Protein AF-A0A382DM95-F1 (afdb_monomer)

Organism: NCBI:txid408172

Solvent-accessible surface area (backbone atoms only — not comparable to full-atom values): 10041 Å² total; per-residue (Å²): 139,84,86,84,85,83,84,81,81,81,74,78,80,75,77,74,80,81,78,85,75,72,86,83,73,56,79,46,70,68,26,43,75,49,76,61,74,27,55,94,70,25,62,50,66,50,5,73,78,62,25,60,75,24,39,57,73,39,83,58,75,44,77,46,79,38,73,44,73,52,73,49,77,48,78,50,74,57,96,90,46,74,48,78,48,77,49,77,51,76,48,80,32,33,41,31,36,30,45,49,48,96,51,100,75,76,67,46,62,50,71,54,68,52,74,64,90,75,83,88,74,78,77,87,86,69,86,63,89,54,103,86,56,87,65,80,75,83,82,85,87,88,88,74,88,81,78,128

Foldseek 3Di:
DDDDDDDDDDDPPPPDDPPPDDDPPQQDPVCVVVVNPPLVPPQDLCCVVRPVVNLLNHPDKDKDWDKDKDKDWDWDDDPNDIDIDIDIDIGTAWIKIKDWDDDPDGTDIDIDIDGDDDDPDDDDADFDDDPPDGDGDDDDDDDDPPPD

Secondary structure (DSSP, 8-state):
--------------------SS----SSHHHHHTTTTTGGG--STTHHHH-GGGGGG--S-EEEEEEEEEEEEEEEEETTEEEEEEEEEEEEEEEEEEEEE--SSS-EEEEEEEE------PPPP----BTTB--------S------

Radius of gyration: 23.83 Å; Cα contacts (8 Å, |Δi|>4): 174; chains: 1; bounding box: 70×40×68 Å

Structure (mmCIF, N/CA/C/O backbone):
data_AF-A0A382DM95-F1
#
_entry.id   AF-A0A382DM95-F1
#
loop_
_atom_site.group_PDB
_atom_site.id
_atom_site.type_symbol
_atom_site.label_atom_id
_atom_site.label_alt_id
_atom_site.label_comp_id
_atom_site.label_asym_id
_atom_site.label_entity_id
_atom_site.label_seq_id
_atom_site.pdbx_PDB_ins_code
_atom_site.Cartn_x
_atom_site.Cartn_y
_atom_site.Cartn_z
_atom_site.occupancy
_atom_site.B_iso_or_equiv
_atom_site.auth_seq_id
_atom_site.auth_comp_id
_atom_site.auth_asym_id
_atom_site.auth_atom_id
_atom_site.pdbx_PDB_model_num
ATOM 1 N N . MET A 1 1 ? -43.253 -4.728 22.671 1.00 37.50 1 MET A N 1
ATOM 2 C CA . MET A 1 1 ? -43.172 -4.368 21.240 1.00 37.50 1 MET A CA 1
ATOM 3 C C . MET A 1 1 ? -42.230 -3.179 21.138 1.00 37.50 1 MET A C 1
ATOM 5 O O . MET A 1 1 ? -42.585 -2.120 21.630 1.00 37.50 1 MET A O 1
ATOM 9 N N . ALA A 1 2 ? -41.003 -3.374 20.653 1.00 41.12 2 ALA A N 1
ATOM 10 C CA . ALA A 1 2 ? -40.002 -2.311 20.541 1.00 41.12 2 ALA A CA 1
ATOM 11 C C . ALA A 1 2 ? -39.796 -1.994 19.057 1.00 41.12 2 ALA A C 1
ATOM 13 O O . ALA A 1 2 ? -39.539 -2.900 18.269 1.00 41.12 2 ALA A O 1
ATOM 14 N N . VAL A 1 3 ? -39.980 -0.729 18.684 1.00 40.47 3 VAL A N 1
ATOM 15 C CA . VAL A 1 3 ? -39.855 -0.238 17.307 1.00 40.47 3 VAL A CA 1
ATOM 16 C C . VAL A 1 3 ? -38.406 0.195 17.092 1.00 40.47 3 VAL A C 1
ATOM 18 O O . VAL A 1 3 ? -37.943 1.142 17.723 1.00 40.47 3 VAL A O 1
ATOM 21 N N . THR A 1 4 ? -37.672 -0.514 16.237 1.00 43.31 4 THR A N 1
ATOM 22 C CA . THR A 1 4 ? -36.311 -0.155 15.816 1.00 43.31 4 THR A CA 1
ATOM 23 C C . THR A 1 4 ? -36.368 0.807 14.632 1.00 43.31 4 THR A C 1
ATOM 25 O O . THR A 1 4 ? -36.845 0.451 13.558 1.00 43.31 4 THR A O 1
ATOM 28 N N . LEU A 1 5 ? -35.875 2.030 14.834 1.00 35.59 5 LEU A N 1
ATOM 29 C CA . LEU A 1 5 ? -35.712 3.041 13.791 1.00 35.59 5 LEU A CA 1
ATOM 30 C C . LEU A 1 5 ? -34.326 2.879 13.147 1.00 35.59 5 LEU A C 1
ATOM 32 O O . LEU A 1 5 ? -33.310 3.206 13.757 1.00 35.59 5 LEU A O 1
ATOM 36 N N . THR A 1 6 ? -34.284 2.361 11.922 1.00 44.59 6 THR A N 1
ATOM 37 C CA . THR A 1 6 ? -33.061 2.271 11.116 1.00 44.59 6 THR A CA 1
ATOM 38 C C . THR A 1 6 ? -32.958 3.514 10.238 1.00 44.59 6 THR A C 1
ATOM 40 O O . THR A 1 6 ? -33.746 3.687 9.312 1.00 44.59 6 THR A O 1
ATOM 43 N N . ILE A 1 7 ? -31.987 4.386 10.516 1.00 42.78 7 ILE A N 1
ATOM 44 C CA . ILE A 1 7 ? -31.630 5.497 9.624 1.00 42.78 7 ILE A CA 1
ATOM 45 C C . ILE A 1 7 ? -30.567 4.980 8.652 1.00 42.78 7 ILE A C 1
ATOM 47 O O . ILE A 1 7 ? -29.431 4.716 9.041 1.00 42.78 7 ILE A O 1
ATOM 51 N N . LEU A 1 8 ? -30.963 4.807 7.391 1.00 37.00 8 LEU A N 1
ATOM 52 C CA . LEU A 1 8 ? -30.081 4.442 6.288 1.00 37.00 8 LEU A CA 1
ATOM 53 C C . LEU A 1 8 ? -29.516 5.728 5.672 1.00 37.00 8 LEU A C 1
ATOM 55 O O . LEU A 1 8 ? -30.217 6.432 4.949 1.00 37.00 8 LEU A O 1
ATOM 59 N N . ILE A 1 9 ? -28.259 6.054 5.972 1.00 48.84 9 ILE A N 1
ATOM 60 C CA . ILE A 1 9 ? -27.553 7.151 5.299 1.00 48.84 9 ILE A CA 1
ATOM 61 C C . ILE A 1 9 ? -26.939 6.572 4.025 1.00 48.84 9 ILE A C 1
ATOM 63 O O . ILE A 1 9 ? -25.895 5.924 4.064 1.00 48.84 9 ILE A O 1
ATOM 67 N N . ALA A 1 10 ? -27.616 6.774 2.895 1.00 42.62 10 ALA A N 1
ATOM 68 C CA . ALA A 1 10 ? -27.052 6.505 1.581 1.00 42.62 10 ALA A CA 1
ATOM 69 C C . ALA A 1 10 ? -26.020 7.596 1.267 1.00 42.62 10 ALA A C 1
ATOM 71 O O . ALA A 1 10 ? -26.374 8.713 0.894 1.00 42.62 10 ALA A O 1
ATOM 72 N N . VAL A 1 11 ? -24.738 7.288 1.461 1.00 56.06 11 VAL A N 1
ATOM 73 C CA . VAL A 1 11 ? -23.660 8.117 0.917 1.00 56.06 11 VAL A CA 1
ATOM 74 C C . VAL A 1 11 ? -23.650 7.870 -0.594 1.00 56.06 11 VAL A C 1
ATOM 76 O O . VAL A 1 11 ? -23.559 6.706 -0.994 1.00 56.06 11 VAL A O 1
ATOM 79 N N . PRO A 1 12 ? -23.791 8.899 -1.451 1.00 42.28 12 PRO A N 1
ATOM 80 C CA . PRO A 1 12 ? -23.645 8.706 -2.886 1.00 42.28 12 PRO A CA 1
ATOM 81 C C . PRO A 1 12 ? -22.253 8.128 -3.136 1.00 42.28 12 PRO A C 1
ATOM 83 O O . PRO A 1 12 ? -21.256 8.694 -2.690 1.00 42.28 12 PRO A O 1
ATOM 86 N N . ALA A 1 13 ? -22.193 6.976 -3.804 1.00 44.00 13 ALA A N 1
ATOM 87 C CA . ALA A 1 13 ? -20.940 6.405 -4.259 1.00 44.00 13 ALA A CA 1
ATOM 88 C C . ALA A 1 13 ? -20.30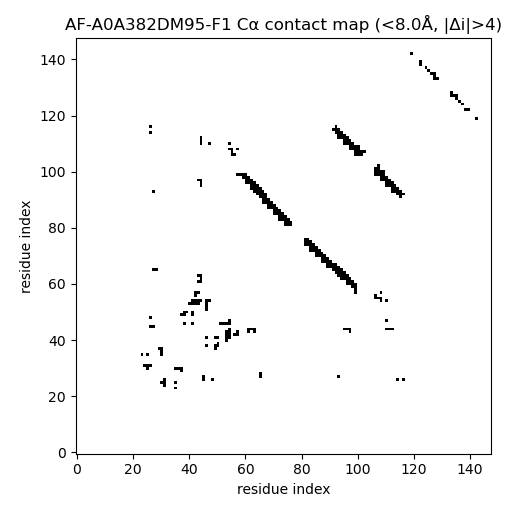3 7.417 -5.216 1.00 44.00 13 ALA A C 1
ATOM 90 O O . ALA A 1 13 ? -20.721 7.546 -6.364 1.00 44.00 13 ALA A O 1
ATOM 91 N N . SER A 1 14 ? -19.333 8.185 -4.726 1.00 46.56 14 SER A N 1
ATOM 92 C CA . SER A 1 14 ? -18.452 8.955 -5.586 1.00 46.56 14 SER A CA 1
ATOM 93 C C . SER A 1 14 ? -17.714 7.941 -6.452 1.00 46.56 14 SER A C 1
ATOM 95 O O . SER A 1 14 ? -16.841 7.223 -5.960 1.00 46.56 14 SER A O 1
ATOM 97 N N . THR A 1 15 ? -18.102 7.836 -7.719 1.00 39.25 15 THR A N 1
ATOM 98 C CA . THR A 1 15 ? -17.282 7.221 -8.759 1.00 39.25 15 THR A CA 1
ATOM 99 C C . THR A 1 15 ? -15.931 7.918 -8.710 1.00 39.25 15 THR A C 1
ATOM 101 O O . THR A 1 15 ? -15.837 9.098 -9.047 1.00 39.25 15 THR A O 1
ATOM 104 N N . GLN A 1 16 ? -14.913 7.228 -8.192 1.00 48.06 16 GLN A N 1
ATOM 105 C CA . GLN A 1 16 ? -13.545 7.724 -8.243 1.00 48.06 16 GLN A CA 1
ATOM 106 C C . GLN A 1 16 ? -13.179 7.857 -9.721 1.00 48.06 16 GLN A C 1
ATOM 108 O O . GLN A 1 16 ? -13.390 6.919 -10.490 1.00 48.06 16 GLN A O 1
ATOM 113 N N . GLU A 1 17 ? -12.708 9.038 -10.119 1.00 43.53 17 GLU A N 1
ATOM 114 C CA . GLU A 1 17 ? -12.238 9.277 -11.478 1.00 43.53 17 GLU A CA 1
ATOM 115 C C . GLU A 1 17 ? -11.159 8.254 -11.838 1.00 43.53 17 GLU A C 1
ATOM 117 O O . GLU A 1 17 ? -10.126 8.147 -11.173 1.00 43.53 17 GLU A O 1
ATOM 122 N N . GLU A 1 18 ? -11.388 7.524 -12.924 1.00 38.97 18 GLU A N 1
ATOM 123 C CA . GLU A 1 18 ? -10.357 6.745 -13.585 1.00 38.97 18 GLU A CA 1
ATOM 124 C C . GLU A 1 18 ? -9.357 7.721 -14.220 1.00 38.97 18 GLU A C 1
ATOM 126 O O . GLU A 1 18 ? -9.540 8.209 -15.334 1.00 38.97 18 GLU A O 1
ATOM 131 N N . ARG A 1 19 ? -8.277 8.038 -13.499 1.00 38.94 19 ARG A N 1
ATOM 132 C CA . ARG A 1 19 ? -7.090 8.660 -14.099 1.00 38.94 19 ARG A CA 1
ATOM 133 C C . ARG A 1 19 ? -6.348 7.615 -14.933 1.00 38.94 19 ARG A C 1
ATOM 135 O O . ARG A 1 19 ? -5.330 7.081 -14.509 1.00 38.94 19 ARG A O 1
ATOM 142 N N . ALA A 1 20 ? -6.860 7.334 -16.127 1.00 38.47 20 ALA A N 1
ATOM 143 C CA . ALA A 1 20 ? -6.188 6.524 -17.140 1.00 38.47 20 ALA A CA 1
ATOM 144 C C . ALA A 1 20 ? -5.440 7.413 -18.146 1.00 38.47 20 ALA A C 1
ATOM 146 O O . ALA A 1 20 ? -5.694 7.362 -19.344 1.00 38.47 20 ALA A O 1
ATOM 147 N N . VAL A 1 21 ? -4.517 8.256 -17.674 1.00 40.84 21 VAL A N 1
ATOM 148 C CA . VAL A 1 21 ? -3.545 8.929 -18.551 1.00 40.84 21 VAL A CA 1
ATOM 149 C C . VAL A 1 21 ? -2.214 9.031 -17.803 1.00 40.84 21 VAL A C 1
ATOM 151 O O . VAL A 1 21 ? -2.048 9.886 -16.940 1.00 40.84 21 VAL A O 1
ATOM 154 N N . GLY A 1 22 ? -1.280 8.133 -18.125 1.00 40.91 22 GLY A N 1
ATOM 155 C CA . GLY A 1 22 ? 0.092 8.136 -17.604 1.00 40.91 22 GLY A CA 1
ATOM 156 C C . GLY A 1 22 ? 0.356 7.062 -16.546 1.00 40.91 22 GLY A C 1
ATOM 157 O O . GLY A 1 22 ? -0.303 7.028 -15.517 1.00 40.91 22 GLY A O 1
ATOM 158 N N . ASN A 1 23 ? 1.316 6.178 -16.843 1.00 49.72 23 ASN A N 1
ATOM 159 C CA . ASN A 1 23 ? 1.952 5.184 -15.967 1.00 49.72 23 ASN A CA 1
ATOM 160 C C . ASN A 1 23 ? 1.131 4.775 -14.724 1.00 49.72 23 ASN A C 1
ATOM 162 O O . ASN A 1 23 ? 1.341 5.266 -13.615 1.00 49.72 23 ASN A O 1
ATOM 166 N N . PHE A 1 24 ? 0.185 3.863 -14.946 1.00 53.03 24 PHE A N 1
ATOM 167 C CA . PHE A 1 24 ? -0.779 3.325 -13.985 1.00 53.03 24 PHE A CA 1
ATOM 168 C C . PHE A 1 24 ? -0.109 2.413 -12.934 1.00 53.03 24 PHE A C 1
ATOM 170 O O . PHE A 1 24 ? -0.431 1.239 -12.791 1.00 53.03 24 PHE A O 1
ATOM 177 N N . ALA A 1 25 ? 0.867 2.930 -12.194 1.00 59.12 25 ALA A N 1
ATOM 178 C CA . ALA A 1 25 ? 1.356 2.296 -10.979 1.00 59.12 25 ALA A CA 1
ATOM 179 C C . ALA A 1 25 ? 0.550 2.876 -9.812 1.00 59.12 25 ALA A C 1
ATOM 181 O O . ALA A 1 25 ? 0.969 3.818 -9.140 1.00 59.12 25 ALA A O 1
ATOM 182 N N . GLY A 1 26 ? -0.671 2.368 -9.627 1.00 65.19 26 GLY A N 1
ATOM 183 C CA . GLY A 1 26 ? -1.475 2.690 -8.450 1.00 65.19 26 GLY A CA 1
ATOM 184 C C . GLY A 1 26 ? -0.722 2.357 -7.154 1.00 65.19 26 GLY A C 1
ATOM 185 O O . GLY A 1 26 ? 0.222 1.567 -7.144 1.00 65.19 26 GLY A O 1
ATOM 186 N N . VAL A 1 27 ? -1.123 2.956 -6.031 1.00 77.25 27 VAL A N 1
ATOM 187 C CA . VAL A 1 27 ? -0.464 2.692 -4.743 1.00 77.25 27 VAL A CA 1
ATOM 188 C C . VAL A 1 27 ? -0.715 1.239 -4.336 1.00 77.25 27 VAL A C 1
ATOM 190 O O . VAL A 1 27 ? -1.856 0.844 -4.129 1.00 77.25 27 VAL A O 1
ATOM 193 N N . GLY A 1 28 ? 0.333 0.430 -4.201 1.00 84.69 28 GLY A N 1
ATOM 194 C CA . GLY A 1 28 ? 0.218 -0.934 -3.682 1.00 84.69 28 GLY A CA 1
ATOM 195 C C . GLY A 1 28 ? 0.557 -2.046 -4.669 1.00 84.69 28 GLY A C 1
ATOM 196 O O . GLY A 1 28 ? 0.122 -2.049 -5.812 1.00 84.69 28 GLY A O 1
ATOM 197 N N . VAL A 1 29 ? 1.298 -3.058 -4.214 1.00 86.31 29 VAL A N 1
ATOM 198 C CA . VAL A 1 29 ? 1.675 -4.204 -5.060 1.00 86.31 29 VAL A CA 1
ATOM 199 C C . VAL A 1 29 ? 0.473 -5.081 -5.409 1.00 86.31 29 VAL A C 1
ATOM 201 O O . VAL A 1 29 ? 0.379 -5.581 -6.528 1.00 86.31 29 VAL A O 1
ATOM 204 N N . ARG A 1 30 ? -0.480 -5.229 -4.477 1.00 87.62 30 ARG A N 1
ATOM 205 C CA . ARG A 1 30 ? -1.701 -6.018 -4.685 1.00 87.62 30 ARG A CA 1
ATOM 206 C C . ARG A 1 30 ? -2.648 -5.327 -5.666 1.00 87.62 30 ARG A C 1
ATOM 208 O O . ARG A 1 30 ? -3.199 -5.994 -6.535 1.00 87.62 30 ARG A O 1
ATOM 215 N N . SER A 1 31 ? -2.778 -4.003 -5.589 1.00 86.88 31 SER A N 1
ATOM 216 C CA . SER A 1 31 ? -3.596 -3.244 -6.539 1.00 86.88 31 SER A CA 1
ATOM 217 C C . SER A 1 31 ? -3.018 -3.292 -7.955 1.00 86.88 31 SER A C 1
ATOM 219 O O . SER A 1 31 ? -3.760 -3.543 -8.905 1.00 86.88 31 SER A O 1
ATOM 221 N N . MET A 1 32 ? -1.693 -3.167 -8.094 1.00 84.75 32 MET A N 1
ATOM 222 C CA . MET A 1 32 ? -0.999 -3.326 -9.376 1.00 84.75 32 MET A CA 1
ATOM 223 C C . MET A 1 32 ? -1.163 -4.737 -9.957 1.00 84.75 32 MET A C 1
ATOM 225 O O . MET A 1 32 ? -1.453 -4.873 -11.143 1.00 84.75 32 MET A O 1
ATOM 229 N N . ALA A 1 33 ? -1.057 -5.787 -9.135 1.00 85.06 33 ALA A N 1
ATOM 230 C CA . ALA A 1 33 ? -1.262 -7.171 -9.580 1.00 85.06 33 ALA A CA 1
ATOM 231 C C . ALA A 1 33 ? -2.695 -7.444 -10.076 1.00 85.06 33 ALA A C 1
ATOM 233 O O . ALA A 1 33 ? -2.897 -8.302 -10.931 1.00 85.06 33 ALA A O 1
ATOM 234 N N . MET A 1 34 ? -3.680 -6.693 -9.573 1.00 86.75 34 MET A N 1
ATOM 235 C CA . MET A 1 34 ? -5.085 -6.759 -9.998 1.00 86.75 34 MET A CA 1
ATOM 236 C C . MET A 1 34 ? -5.397 -5.812 -11.170 1.00 86.75 34 MET A C 1
ATOM 238 O O . MET A 1 34 ? -6.565 -5.577 -11.473 1.00 86.75 34 MET A O 1
ATOM 242 N N . GLY A 1 35 ? -4.381 -5.212 -11.803 1.00 83.69 35 GLY A N 1
ATOM 243 C CA . GLY A 1 35 ? -4.575 -4.246 -12.888 1.00 83.69 35 GLY A CA 1
ATOM 244 C C . GLY A 1 35 ? -5.350 -2.997 -12.455 1.00 83.69 35 GLY A C 1
ATOM 245 O O . GLY A 1 35 ? -6.088 -2.430 -13.252 1.00 83.69 35 GLY A O 1
ATOM 246 N N . GLY A 1 36 ? -5.237 -2.593 -11.184 1.00 79.19 36 GLY A N 1
ATOM 247 C CA . GLY A 1 36 ? -5.960 -1.462 -10.583 1.00 79.19 36 GLY A CA 1
ATOM 248 C C . GLY A 1 36 ? -7.361 -1.773 -10.068 1.00 79.19 36 GLY A C 1
ATOM 249 O O . GLY A 1 36 ? -7.973 -0.921 -9.424 1.00 79.19 36 GLY A O 1
ATOM 250 N N . ALA A 1 37 ? -7.872 -2.988 -10.273 1.00 84.94 37 ALA A N 1
ATOM 251 C CA . ALA A 1 37 ? -9.183 -3.403 -9.779 1.00 84.94 37 ALA A CA 1
ATOM 252 C C . ALA A 1 37 ? -9.135 -3.796 -8.287 1.00 84.94 37 ALA A C 1
ATOM 254 O O . ALA A 1 37 ? -9.309 -4.961 -7.931 1.00 84.94 37 ALA A O 1
ATOM 255 N N . PHE A 1 38 ? -8.874 -2.827 -7.401 1.00 88.19 38 PHE A N 1
ATOM 256 C CA . PHE A 1 38 ? -8.626 -3.092 -5.973 1.00 88.19 38 PHE A CA 1
ATOM 257 C C . PHE A 1 38 ? -9.603 -2.420 -4.996 1.00 88.19 38 PHE A C 1
ATOM 259 O O . PHE A 1 38 ? -9.764 -2.889 -3.875 1.00 88.19 38 PHE A O 1
ATOM 266 N N . VAL A 1 39 ? -10.323 -1.374 -5.412 1.00 87.81 39 VAL A N 1
ATOM 267 C CA . VAL A 1 39 ? -11.183 -0.548 -4.531 1.00 87.81 39 VAL A CA 1
ATOM 268 C C . VAL A 1 39 ? -12.186 -1.367 -3.696 1.00 87.81 39 VAL A C 1
ATOM 270 O O . VAL A 1 39 ? -12.394 -1.080 -2.516 1.00 87.81 39 VAL A O 1
ATOM 273 N N . GLY A 1 40 ? -12.806 -2.394 -4.287 1.00 87.81 40 GLY A N 1
ATOM 274 C CA . GLY A 1 40 ? -13.815 -3.225 -3.614 1.00 87.81 40 GLY A CA 1
ATOM 275 C C . GLY A 1 40 ? -13.252 -4.288 -2.666 1.00 87.81 40 GLY A C 1
ATOM 276 O O . GLY A 1 40 ? -13.990 -4.809 -1.836 1.00 87.81 40 GLY A O 1
ATOM 277 N N . VAL A 1 41 ? -11.962 -4.600 -2.784 1.00 89.69 41 VAL A N 1
ATOM 278 C CA . VAL A 1 41 ? -11.278 -5.663 -2.027 1.00 89.69 41 VAL A CA 1
ATOM 279 C C . VAL A 1 41 ? -10.109 -5.122 -1.206 1.00 89.69 41 VAL A C 1
ATOM 281 O O . VAL A 1 41 ? -9.272 -5.895 -0.758 1.00 89.69 41 VAL A O 1
ATOM 284 N N . ALA A 1 42 ? -10.033 -3.802 -1.027 1.00 91.94 42 ALA A N 1
ATOM 285 C CA . ALA A 1 42 ? -8.942 -3.176 -0.305 1.00 91.94 42 ALA A CA 1
ATOM 286 C C . ALA A 1 42 ? -8.977 -3.578 1.175 1.00 91.94 42 ALA A C 1
ATOM 288 O O . ALA A 1 42 ? -9.886 -3.194 1.906 1.00 91.94 42 ALA A O 1
ATOM 289 N N . ASP A 1 43 ? -7.989 -4.356 1.599 1.00 91.38 43 ASP A N 1
ATOM 290 C CA . ASP A 1 43 ? -7.930 -5.024 2.902 1.00 91.38 43 ASP A CA 1
ATOM 291 C C . ASP A 1 43 ? -6.541 -4.922 3.562 1.00 91.38 43 ASP A C 1
ATOM 293 O O . ASP A 1 43 ? -6.246 -5.668 4.491 1.00 91.38 43 ASP A O 1
ATOM 297 N N . ASP A 1 44 ? -5.697 -3.995 3.098 1.00 91.69 44 ASP A N 1
ATOM 298 C CA . ASP A 1 44 ? -4.325 -3.780 3.573 1.00 91.69 44 ASP A CA 1
ATOM 299 C C . ASP A 1 44 ? -4.045 -2.289 3.867 1.00 91.69 44 ASP A C 1
ATOM 301 O O . ASP A 1 44 ? -4.928 -1.430 3.772 1.00 91.69 44 ASP A O 1
ATOM 305 N N . PHE A 1 45 ? -2.797 -1.946 4.206 1.00 92.56 45 PHE A N 1
ATOM 306 C CA . PHE A 1 45 ? -2.361 -0.552 4.401 1.00 92.56 45 PHE A CA 1
ATOM 307 C C . PHE A 1 45 ? -2.783 0.395 3.259 1.00 92.56 45 PHE A C 1
ATOM 309 O O . PHE A 1 45 ? -3.132 1.555 3.493 1.00 92.56 45 PHE A O 1
ATOM 316 N N . THR A 1 46 ? -2.776 -0.086 2.017 1.00 90.12 46 THR A N 1
ATOM 317 C CA . THR A 1 46 ? -3.097 0.709 0.828 1.00 90.12 46 THR A CA 1
ATOM 318 C C . THR A 1 46 ? -4.591 1.011 0.715 1.00 90.12 46 THR A C 1
ATOM 320 O O . THR A 1 46 ? -4.974 1.907 -0.039 1.00 90.12 46 THR A O 1
ATOM 323 N N . ALA A 1 47 ? -5.443 0.388 1.538 1.00 91.44 47 ALA A N 1
ATOM 324 C CA . ALA A 1 47 ? -6.846 0.767 1.688 1.00 91.44 47 ALA A CA 1
ATOM 325 C C . ALA A 1 47 ? -7.019 2.236 2.112 1.00 91.44 47 ALA A C 1
ATOM 327 O O . ALA A 1 47 ? -8.009 2.852 1.731 1.00 91.44 47 ALA A O 1
ATOM 328 N N . VAL A 1 48 ? -6.037 2.849 2.793 1.00 89.56 48 VAL A N 1
ATOM 329 C CA . VAL A 1 48 ? -6.024 4.307 3.054 1.00 89.56 48 VAL A CA 1
ATOM 330 C C . VAL A 1 48 ? -6.137 5.117 1.754 1.00 89.56 48 VAL A C 1
ATOM 332 O O . VAL A 1 48 ? -6.760 6.175 1.746 1.00 89.56 48 VAL A O 1
ATOM 335 N N . PHE A 1 49 ? -5.541 4.623 0.664 1.00 86.50 49 PHE A N 1
ATOM 336 C CA . PHE A 1 49 ? -5.554 5.261 -0.651 1.00 86.50 49 PHE A CA 1
ATOM 337 C C . PHE A 1 49 ? -6.769 4.844 -1.491 1.00 86.50 49 PHE A C 1
ATOM 339 O O . PHE A 1 49 ? -7.392 5.693 -2.120 1.00 86.50 49 PHE A O 1
ATOM 346 N N . TRP A 1 50 ? -7.125 3.555 -1.491 1.00 88.62 50 TRP A N 1
ATOM 347 C CA . TRP A 1 50 ? -8.186 3.031 -2.362 1.00 88.62 50 TRP A CA 1
ATOM 348 C C . TRP A 1 50 ? -9.591 3.114 -1.762 1.00 88.62 50 TRP A C 1
ATOM 350 O O . TRP A 1 50 ? -10.527 3.552 -2.431 1.00 88.62 50 TRP A O 1
ATOM 360 N N . ASN A 1 51 ? -9.760 2.656 -0.519 1.00 91.50 51 ASN A N 1
ATOM 361 C CA . ASN A 1 51 ? -11.050 2.566 0.161 1.00 91.50 51 ASN A CA 1
ATOM 362 C C . ASN A 1 51 ? -10.862 2.478 1.690 1.00 91.50 51 ASN A C 1
ATOM 364 O O . ASN A 1 51 ? -10.685 1.380 2.228 1.00 91.50 51 ASN A O 1
ATOM 368 N N . PRO A 1 52 ? -10.961 3.602 2.422 1.00 90.75 52 PRO A N 1
ATOM 369 C CA . PRO A 1 52 ? -10.745 3.626 3.868 1.00 90.75 52 PRO A CA 1
ATOM 370 C C . PRO A 1 52 ? -11.705 2.734 4.667 1.00 90.75 52 PRO A C 1
ATOM 372 O O . PRO A 1 52 ? -11.361 2.314 5.770 1.00 90.75 52 PRO A O 1
ATOM 375 N N . ALA A 1 53 ? -12.887 2.399 4.129 1.00 90.50 53 ALA A N 1
ATOM 376 C CA . ALA A 1 53 ? -13.806 1.462 4.781 1.00 90.50 53 ALA A CA 1
ATOM 377 C C . ALA A 1 53 ? -13.232 0.033 4.847 1.00 90.50 53 ALA A C 1
ATOM 379 O O . ALA A 1 53 ? -13.602 -0.738 5.730 1.00 90.50 53 ALA A O 1
ATOM 380 N N . GLY A 1 54 ? -12.295 -0.303 3.958 1.00 91.19 54 GLY A N 1
ATOM 381 C CA . GLY A 1 54 ? -11.533 -1.548 3.975 1.00 91.19 54 GLY A CA 1
ATOM 382 C C . GLY A 1 54 ? -10.678 -1.736 5.229 1.00 91.19 54 GLY A C 1
ATOM 383 O O . GLY A 1 54 ? -10.551 -2.851 5.726 1.00 91.19 54 GLY A O 1
ATOM 384 N N . LEU A 1 55 ? -10.191 -0.642 5.833 1.00 92.06 55 LEU A N 1
ATOM 385 C CA . LEU A 1 55 ? -9.397 -0.700 7.069 1.00 92.06 55 LEU A CA 1
ATOM 386 C C . LEU A 1 55 ? -10.175 -1.324 8.230 1.00 92.06 55 LEU A C 1
ATOM 388 O O . LEU A 1 55 ? -9.581 -1.983 9.074 1.00 92.06 55 LEU A O 1
ATOM 392 N N . ALA A 1 56 ? -11.501 -1.164 8.257 1.00 91.25 56 ALA A N 1
ATOM 393 C CA . ALA A 1 56 ? -12.366 -1.774 9.266 1.00 91.25 56 ALA A CA 1
ATOM 394 C C . ALA A 1 56 ? -12.340 -3.315 9.234 1.00 91.25 56 ALA A C 1
ATOM 396 O O . ALA A 1 56 ? -12.676 -3.959 10.227 1.00 91.25 56 ALA A O 1
ATOM 397 N N . GLN A 1 57 ? -11.943 -3.907 8.103 1.00 90.75 57 GLN A N 1
ATOM 398 C CA . GLN A 1 57 ? -11.849 -5.356 7.922 1.00 90.75 57 GLN A CA 1
ATOM 399 C C . GLN A 1 57 ? -10.529 -5.925 8.474 1.00 90.75 57 GLN A C 1
ATOM 401 O O . GLN A 1 57 ? -10.425 -7.135 8.692 1.00 90.75 57 GLN A O 1
ATOM 406 N N . ILE A 1 58 ? -9.541 -5.065 8.754 1.00 91.56 58 ILE A N 1
ATOM 407 C CA . ILE A 1 58 ? -8.220 -5.456 9.249 1.00 91.56 58 ILE A CA 1
ATOM 408 C C . ILE A 1 58 ? -8.298 -5.769 10.746 1.00 91.56 58 ILE A C 1
ATOM 410 O O . ILE A 1 58 ? -8.520 -4.896 11.584 1.00 91.56 58 ILE A O 1
ATOM 414 N N . GLN A 1 59 ? -8.085 -7.039 11.091 1.00 90.50 59 GLN A N 1
ATOM 415 C CA . GLN A 1 59 ? -8.175 -7.532 12.474 1.00 90.50 59 GLN A CA 1
ATOM 416 C C . GLN A 1 59 ? -6.813 -7.695 13.155 1.00 90.50 59 GLN A C 1
ATOM 418 O O . GLN A 1 59 ? -6.741 -7.850 14.374 1.00 90.50 59 GLN A O 1
ATOM 423 N N . GLN A 1 60 ? -5.724 -7.678 12.386 1.00 91.94 60 GLN A N 1
ATOM 424 C CA . GLN A 1 60 ? -4.369 -7.905 12.883 1.00 91.94 60 GLN A CA 1
ATOM 425 C C . GLN A 1 60 ? -3.467 -6.713 12.575 1.00 91.94 60 GLN A C 1
ATOM 427 O O . GLN A 1 60 ? -3.723 -5.935 11.664 1.00 91.94 60 GLN A O 1
ATOM 432 N N . ARG A 1 61 ? -2.407 -6.557 13.372 1.00 94.31 61 ARG A N 1
ATOM 433 C CA . ARG A 1 61 ? -1.379 -5.546 13.109 1.00 94.31 61 ARG A CA 1
ATOM 434 C C . ARG A 1 61 ? -0.599 -5.945 11.863 1.00 94.31 61 ARG A C 1
ATOM 436 O O . ARG A 1 61 ? -0.153 -7.087 11.779 1.00 94.31 61 ARG A O 1
ATOM 443 N N . GLU A 1 62 ? -0.390 -4.999 10.961 1.00 94.00 62 GLU A N 1
ATOM 444 C CA . GLU A 1 62 ? 0.286 -5.232 9.685 1.00 94.00 62 GLU A CA 1
ATOM 445 C C . GLU A 1 62 ? 1.418 -4.223 9.487 1.00 94.00 62 GLU A C 1
ATOM 447 O O . GLU A 1 62 ? 1.299 -3.056 9.866 1.00 94.00 62 GLU A O 1
ATOM 452 N N . ILE A 1 63 ? 2.518 -4.675 8.886 1.00 94.62 63 ILE A N 1
ATOM 453 C CA . ILE A 1 63 ? 3.567 -3.815 8.339 1.00 94.62 63 ILE A CA 1
ATOM 454 C C . ILE A 1 63 ? 3.629 -4.096 6.845 1.00 94.62 63 ILE A C 1
ATOM 456 O O . ILE A 1 63 ? 3.761 -5.243 6.426 1.00 94.62 63 ILE A O 1
ATOM 460 N N . TYR A 1 64 ? 3.565 -3.033 6.061 1.00 92.56 64 TYR A N 1
ATOM 461 C CA . TYR A 1 64 ? 3.558 -3.073 4.615 1.00 92.56 64 TYR A CA 1
ATOM 462 C C . TYR A 1 64 ? 4.862 -2.488 4.071 1.00 92.56 64 TYR A C 1
ATOM 464 O O . TYR A 1 64 ? 5.295 -1.419 4.506 1.00 92.56 64 TYR A O 1
ATOM 472 N N . VAL A 1 65 ? 5.480 -3.176 3.110 1.00 92.19 65 VAL A N 1
ATOM 473 C CA . VAL A 1 65 ? 6.685 -2.728 2.400 1.00 92.19 65 VAL A CA 1
ATOM 474 C C . VAL A 1 65 ? 6.522 -3.046 0.918 1.00 92.19 65 VAL A C 1
ATOM 476 O O . VAL A 1 65 ? 6.224 -4.180 0.554 1.00 92.19 65 VAL A O 1
ATOM 479 N N . GLY A 1 66 ? 6.732 -2.049 0.063 1.00 88.25 66 GLY A N 1
ATOM 480 C CA . GLY A 1 66 ? 6.634 -2.166 -1.388 1.00 88.25 66 GLY A CA 1
ATOM 481 C C . GLY A 1 66 ? 7.925 -1.735 -2.074 1.00 88.25 66 GLY A C 1
ATOM 482 O O . GLY A 1 66 ? 8.467 -0.667 -1.784 1.00 88.25 66 GLY A O 1
ATOM 483 N N . LEU A 1 67 ? 8.390 -2.557 -3.012 1.00 86.56 67 LEU A N 1
ATOM 484 C CA . LEU A 1 67 ? 9.484 -2.263 -3.935 1.00 86.56 67 LEU A CA 1
ATOM 485 C C . LEU A 1 67 ? 8.929 -2.287 -5.354 1.00 86.56 67 LEU A C 1
ATOM 487 O O . LEU A 1 67 ? 8.059 -3.102 -5.659 1.00 86.56 67 LEU A O 1
ATOM 491 N N . ASN A 1 68 ? 9.445 -1.417 -6.209 1.00 80.19 68 ASN A N 1
ATOM 492 C CA . ASN A 1 68 ? 9.037 -1.344 -7.599 1.00 80.19 68 ASN A CA 1
ATOM 493 C C . ASN A 1 68 ? 10.257 -1.491 -8.513 1.00 80.19 68 ASN A C 1
ATOM 495 O O . ASN A 1 68 ? 11.363 -1.044 -8.192 1.00 80.19 68 ASN A O 1
ATOM 499 N N . ARG A 1 69 ? 10.055 -2.157 -9.648 1.00 81.44 69 ARG A N 1
ATOM 500 C CA . ARG A 1 69 ? 11.068 -2.352 -10.680 1.00 81.44 69 ARG A CA 1
ATOM 501 C C . ARG A 1 69 ? 10.459 -2.030 -12.033 1.00 81.44 69 ARG A C 1
ATOM 503 O O . ARG A 1 69 ? 9.623 -2.778 -12.531 1.00 81.44 69 ARG A O 1
ATOM 510 N N . ASN A 1 70 ? 10.955 -0.970 -12.651 1.00 76.88 70 ASN A N 1
ATOM 511 C CA . ASN A 1 70 ? 10.563 -0.547 -13.985 1.00 76.88 70 ASN A CA 1
ATOM 512 C C . ASN A 1 70 ? 11.674 -0.909 -14.973 1.00 76.88 70 ASN A C 1
ATOM 514 O O . ASN A 1 70 ? 12.864 -0.828 -14.662 1.00 76.88 70 ASN A O 1
ATOM 518 N N . GLY A 1 71 ? 11.283 -1.362 -16.159 1.00 76.06 71 GLY A N 1
ATOM 519 C CA . GLY A 1 71 ? 12.193 -1.689 -17.248 1.00 76.06 71 GLY A CA 1
ATOM 520 C C . GLY A 1 71 ? 11.593 -1.206 -18.556 1.00 76.06 71 GLY A C 1
ATOM 521 O O . GLY A 1 71 ? 10.456 -1.553 -18.864 1.00 76.06 71 GLY A O 1
ATOM 522 N N . PHE A 1 72 ? 12.350 -0.411 -19.297 1.00 78.94 72 PHE A N 1
ATOM 523 C CA . PHE A 1 72 ? 11.983 0.076 -20.614 1.00 78.94 72 PHE A CA 1
ATOM 524 C C . PHE A 1 72 ? 12.998 -0.445 -21.619 1.00 78.94 72 PHE A C 1
ATOM 526 O O . PHE A 1 72 ? 14.204 -0.246 -21.470 1.00 78.94 72 PHE A O 1
ATOM 533 N N . GLU A 1 73 ? 12.497 -1.127 -22.638 1.00 76.94 73 GLU A N 1
ATOM 534 C CA . GLU A 1 73 ? 13.282 -1.564 -23.780 1.00 76.94 73 GLU A CA 1
ATOM 535 C C . GLU A 1 73 ? 12.806 -0.788 -25.000 1.00 76.94 73 GLU A C 1
ATOM 537 O O . GLU A 1 73 ? 11.610 -0.726 -25.281 1.00 76.94 73 GLU A O 1
ATOM 542 N N . ASN A 1 74 ? 13.748 -0.163 -25.695 1.00 76.38 74 ASN A N 1
ATOM 543 C CA . ASN A 1 74 ? 13.490 0.542 -26.933 1.00 76.38 74 ASN A CA 1
ATOM 544 C C . ASN A 1 74 ? 14.361 -0.061 -28.031 1.00 76.38 74 ASN A C 1
ATOM 546 O O . ASN A 1 74 ? 15.587 -0.076 -27.921 1.00 76.38 74 ASN A O 1
ATOM 550 N N . GLN A 1 75 ? 13.725 -0.550 -29.089 1.00 81.38 75 GLN A N 1
ATOM 551 C CA . GLN A 1 75 ? 14.402 -1.103 -30.252 1.00 81.38 75 GLN A CA 1
ATOM 552 C C . GLN A 1 75 ? 14.202 -0.155 -31.434 1.00 81.38 75 GLN A C 1
ATOM 554 O O . GLN A 1 75 ? 13.079 0.054 -31.888 1.00 81.38 75 GLN A O 1
ATOM 559 N N . SER A 1 76 ? 15.299 0.400 -31.944 1.00 79.12 76 SER A N 1
ATOM 560 C CA . SER A 1 76 ? 15.315 1.225 -33.151 1.00 79.12 76 SER A CA 1
ATOM 561 C C . SER A 1 76 ? 15.963 0.443 -34.287 1.00 79.12 76 SER A C 1
ATOM 563 O O . SER A 1 76 ? 17.055 -0.103 -34.122 1.00 79.12 76 SER A O 1
ATOM 565 N N . SER A 1 77 ? 15.293 0.359 -35.436 1.00 80.56 77 SER A N 1
ATOM 566 C CA . SER A 1 77 ? 15.831 -0.283 -36.636 1.00 80.56 77 SER A CA 1
ATOM 567 C C . SER A 1 77 ? 15.912 0.724 -37.776 1.00 80.56 77 SER A C 1
ATOM 569 O O . SER A 1 77 ? 14.934 1.410 -38.072 1.00 80.56 77 SER A O 1
ATOM 571 N N . MET A 1 78 ? 17.080 0.805 -38.413 1.00 78.31 78 MET A N 1
ATOM 572 C CA . MET A 1 78 ? 17.324 1.648 -39.578 1.00 78.31 78 MET A CA 1
ATOM 573 C C . MET A 1 78 ? 18.165 0.876 -40.593 1.00 78.31 78 MET A C 1
ATOM 575 O O . MET A 1 78 ? 19.271 0.449 -40.282 1.00 78.31 78 MET A O 1
ATOM 579 N N . ASP A 1 79 ? 17.614 0.675 -41.791 1.00 77.06 79 ASP A N 1
ATOM 580 C CA . ASP A 1 79 ? 18.282 0.034 -42.937 1.00 77.06 79 ASP A CA 1
ATOM 581 C C . ASP A 1 79 ? 19.007 -1.291 -42.603 1.00 77.06 79 ASP A C 1
ATOM 583 O O . ASP A 1 79 ? 20.170 -1.512 -42.926 1.00 77.06 79 ASP A O 1
ATOM 587 N N . GLY A 1 80 ? 18.330 -2.177 -41.864 1.00 73.19 80 GLY A N 1
ATOM 588 C CA . GLY A 1 80 ? 18.877 -3.477 -41.454 1.00 73.19 80 GLY A CA 1
ATOM 589 C C . GLY A 1 80 ? 19.816 -3.440 -40.241 1.00 73.19 80 GLY A C 1
ATOM 590 O O . GLY A 1 80 ? 20.059 -4.486 -39.638 1.00 73.19 80 GLY A O 1
ATOM 591 N N . ALA A 1 81 ? 20.274 -2.263 -39.806 1.00 66.31 81 ALA A N 1
ATOM 592 C CA . ALA A 1 81 ? 20.916 -2.088 -38.509 1.00 66.31 81 ALA A CA 1
ATOM 593 C C . ALA A 1 81 ? 19.849 -2.000 -37.405 1.00 66.31 81 ALA A C 1
ATOM 595 O O . ALA A 1 81 ? 18.820 -1.343 -37.563 1.00 66.31 81 ALA A O 1
ATOM 596 N N . SER A 1 82 ? 20.073 -2.685 -36.284 1.00 74.44 82 SER A N 1
ATOM 597 C CA . SER A 1 82 ? 19.190 -2.650 -35.111 1.00 74.44 82 SER A CA 1
ATOM 598 C C . SER A 1 82 ? 19.983 -2.212 -33.887 1.00 74.44 82 SER A C 1
ATOM 600 O O . SER A 1 82 ? 21.037 -2.778 -33.600 1.00 74.44 82 SER A O 1
ATOM 602 N N . ALA A 1 83 ? 19.471 -1.219 -33.166 1.00 71.62 83 ALA A N 1
ATOM 603 C CA . ALA A 1 83 ? 20.000 -0.755 -31.893 1.00 71.62 83 ALA A CA 1
ATOM 604 C C . ALA A 1 83 ? 18.943 -0.967 -30.807 1.00 71.62 83 ALA A C 1
ATOM 606 O O . ALA A 1 83 ? 17.823 -0.466 -30.909 1.00 71.62 83 ALA A O 1
ATOM 607 N N . THR A 1 84 ? 19.311 -1.707 -29.765 1.00 75.88 84 THR A N 1
ATOM 608 C CA . THR A 1 84 ? 18.454 -1.953 -28.604 1.00 75.88 84 THR A CA 1
ATOM 609 C C . THR A 1 84 ? 18.997 -1.168 -27.420 1.00 75.88 84 THR A C 1
ATOM 611 O O . THR A 1 84 ? 20.131 -1.384 -26.993 1.00 75.88 84 THR A O 1
ATOM 614 N N . ALA A 1 85 ? 18.187 -0.263 -26.879 1.00 72.81 85 ALA A N 1
ATOM 615 C CA . ALA A 1 85 ? 18.450 0.432 -25.630 1.00 72.81 85 ALA A CA 1
ATOM 616 C C . ALA A 1 85 ? 17.593 -0.188 -24.524 1.00 72.81 85 ALA A C 1
ATOM 618 O O . ALA A 1 85 ? 16.379 -0.318 -24.669 1.00 72.81 85 ALA A O 1
ATOM 619 N N . ASN A 1 86 ? 18.221 -0.565 -23.412 1.00 76.69 86 ASN A N 1
ATOM 620 C CA . ASN A 1 86 ? 17.537 -1.113 -22.247 1.00 76.69 86 ASN A CA 1
ATOM 621 C C . ASN A 1 86 ? 17.840 -0.239 -21.030 1.00 76.69 86 ASN A C 1
ATOM 623 O O . ASN A 1 86 ? 19.003 0.038 -20.736 1.00 76.69 86 ASN A O 1
ATOM 627 N N . VAL A 1 87 ? 16.792 0.197 -20.341 1.00 74.44 87 VAL A N 1
ATOM 628 C CA . VAL A 1 87 ? 16.878 0.977 -19.108 1.00 74.44 87 VAL A CA 1
ATOM 629 C C . VAL A 1 87 ? 16.082 0.254 -18.036 1.00 74.44 87 VAL A C 1
ATOM 631 O O . VAL A 1 87 ? 14.886 0.023 -18.188 1.00 74.44 87 VAL A O 1
ATOM 634 N N . ASN A 1 88 ? 16.732 -0.093 -16.932 1.00 77.81 88 ASN A N 1
ATOM 635 C CA . ASN A 1 88 ? 16.108 -0.760 -15.796 1.00 77.81 88 ASN A CA 1
ATOM 636 C C . ASN A 1 88 ? 16.393 0.017 -14.512 1.00 77.81 88 ASN A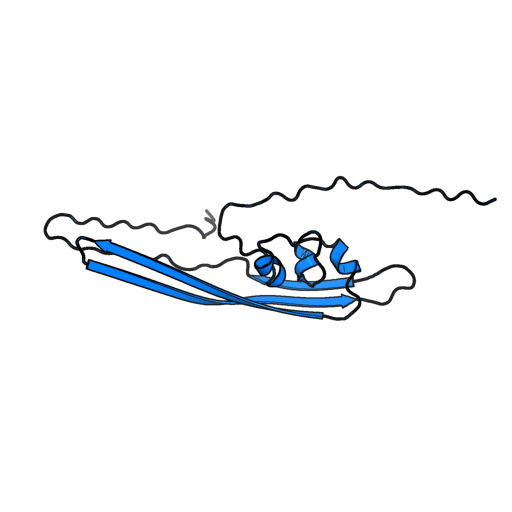 C 1
ATOM 638 O O . ASN A 1 88 ? 17.539 0.338 -14.209 1.00 77.81 88 ASN A O 1
ATOM 642 N N . ASN A 1 89 ? 15.346 0.258 -13.728 1.00 74.69 89 ASN A N 1
ATOM 643 C CA . ASN A 1 89 ? 15.419 0.969 -12.462 1.00 74.69 89 ASN A CA 1
ATOM 644 C C . ASN A 1 89 ? 14.671 0.179 -11.382 1.00 74.69 89 ASN A C 1
ATOM 646 O O . ASN A 1 89 ? 13.559 -0.298 -11.601 1.00 74.69 89 ASN A O 1
ATOM 650 N N . THR A 1 90 ? 15.289 0.006 -10.214 1.00 81.44 90 THR A N 1
ATOM 651 C CA . THR A 1 90 ? 14.651 -0.609 -9.041 1.00 81.44 90 THR A CA 1
ATOM 652 C C . THR A 1 90 ? 14.687 0.393 -7.910 1.00 81.44 90 THR A C 1
ATOM 654 O O . THR A 1 90 ? 15.755 0.878 -7.542 1.00 81.44 90 THR A O 1
ATOM 657 N N . HIS A 1 91 ? 13.527 0.686 -7.344 1.00 77.19 91 HIS A N 1
ATOM 658 C CA . HIS A 1 91 ? 13.396 1.682 -6.300 1.00 77.19 91 HIS A CA 1
ATOM 659 C C . HIS A 1 9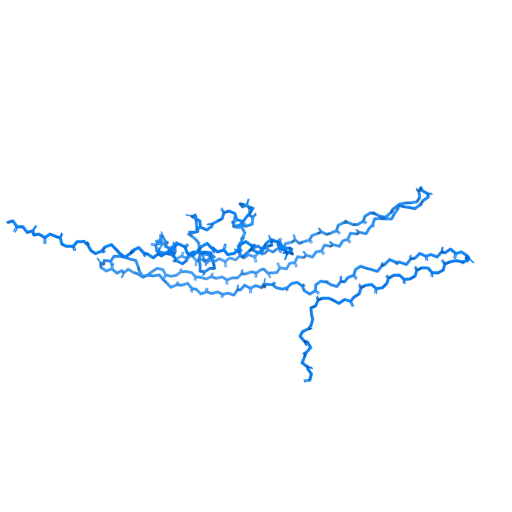1 ? 12.444 1.215 -5.202 1.00 77.19 91 HIS A C 1
ATOM 661 O O . HIS A 1 91 ? 11.650 0.282 -5.350 1.00 77.19 91 HIS A O 1
ATOM 667 N N . PHE A 1 92 ? 12.546 1.882 -4.060 1.00 82.69 92 PHE A N 1
ATOM 668 C CA . PHE A 1 92 ? 11.617 1.697 -2.962 1.00 82.69 92 PHE A CA 1
ATOM 669 C C . PHE A 1 92 ? 10.306 2.430 -3.254 1.00 82.69 92 PHE A C 1
ATOM 671 O O . PHE A 1 92 ? 10.321 3.626 -3.547 1.00 82.69 92 PHE A O 1
ATOM 678 N N . GLY A 1 93 ? 9.184 1.719 -3.161 1.00 81.19 93 GLY A N 1
ATOM 679 C CA . GLY A 1 93 ? 7.863 2.271 -3.440 1.00 81.19 93 GLY A CA 1
ATOM 680 C C . GLY A 1 93 ? 7.211 2.866 -2.197 1.00 81.19 93 GLY A C 1
ATOM 681 O O . GLY A 1 93 ? 6.839 4.038 -2.174 1.00 81.19 93 GLY A O 1
ATOM 682 N N . SER A 1 94 ? 7.055 2.063 -1.147 1.00 86.50 94 SER A N 1
ATOM 683 C CA . SER A 1 94 ? 6.134 2.402 -0.059 1.00 86.50 94 SER A CA 1
ATOM 684 C C . SER A 1 94 ? 6.427 1.651 1.229 1.00 86.50 94 SER A C 1
ATOM 686 O O . SER A 1 94 ? 6.826 0.489 1.187 1.00 86.50 94 SER A O 1
ATOM 688 N N . LEU A 1 95 ? 6.137 2.271 2.370 1.00 91.50 95 LEU A N 1
ATOM 689 C CA . LEU A 1 95 ? 6.103 1.596 3.664 1.00 91.50 95 LEU A CA 1
ATOM 690 C C . LEU A 1 95 ? 4.964 2.120 4.512 1.00 91.50 95 LEU A C 1
ATOM 692 O O . LEU A 1 95 ? 4.724 3.321 4.561 1.00 91.50 95 LEU A O 1
ATOM 696 N N . GLY A 1 96 ? 4.287 1.218 5.203 1.00 92.88 96 GLY A N 1
ATOM 697 C CA . GLY A 1 96 ? 3.181 1.564 6.073 1.00 92.88 96 GLY A CA 1
ATOM 698 C C . GLY A 1 96 ? 3.022 0.584 7.215 1.00 92.88 96 GLY A C 1
ATOM 699 O O . GLY A 1 96 ? 3.608 -0.496 7.226 1.00 92.88 96 GLY A O 1
ATOM 700 N N . ALA A 1 97 ? 2.228 0.983 8.194 1.00 94.62 97 ALA A N 1
ATOM 701 C CA . ALA A 1 97 ? 1.837 0.149 9.310 1.00 94.62 97 ALA A CA 1
ATOM 702 C C . ALA A 1 97 ? 0.355 0.363 9.617 1.00 94.62 97 ALA A C 1
ATOM 704 O O . ALA A 1 97 ? -0.163 1.479 9.504 1.00 94.62 97 ALA A O 1
ATOM 705 N N . VAL A 1 98 ? -0.310 -0.715 10.025 1.00 95.69 98 VAL A N 1
ATOM 706 C CA . VAL A 1 98 ? -1.721 -0.732 10.408 1.00 95.69 98 VAL A CA 1
ATOM 707 C C . VAL A 1 98 ? -1.854 -1.307 11.810 1.00 95.69 98 VAL A C 1
ATOM 709 O O . VAL A 1 98 ? -1.343 -2.384 12.120 1.00 95.69 98 VA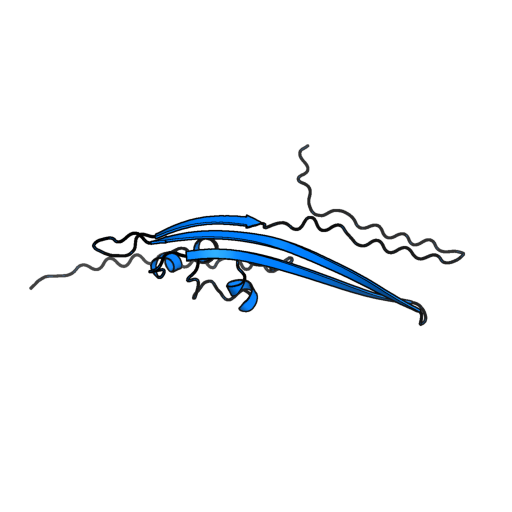L A O 1
ATOM 712 N N . PHE A 1 99 ? -2.564 -0.581 12.664 1.00 94.88 99 PHE A N 1
ATOM 713 C CA . PHE A 1 99 ? -2.799 -0.907 14.060 1.00 94.88 99 PHE A CA 1
ATOM 714 C C . PHE A 1 99 ? -4.304 -0.912 14.350 1.00 94.88 99 PHE A C 1
ATOM 716 O O . PHE A 1 99 ? -4.895 0.151 14.562 1.00 94.88 99 PHE A O 1
ATOM 723 N N . PRO A 1 100 ? -4.940 -2.094 14.389 1.00 92.94 100 PRO A N 1
ATOM 724 C CA . PRO A 1 100 ? -6.293 -2.227 14.903 1.00 92.94 100 PRO A CA 1
ATOM 725 C C . PRO A 1 100 ? -6.288 -2.168 16.435 1.00 92.94 100 PRO A C 1
ATOM 727 O O . PRO A 1 100 ? -5.507 -2.851 17.103 1.00 92.94 100 PRO A O 1
ATOM 730 N N . TRP A 1 101 ? -7.169 -1.347 16.996 1.00 90.56 101 TRP A N 1
ATOM 731 C CA . TRP A 1 101 ? -7.388 -1.208 18.430 1.00 90.56 101 TRP A CA 1
ATOM 732 C C . TRP A 1 101 ? -8.693 -1.913 18.830 1.00 90.56 101 TRP A C 1
ATOM 734 O O . TRP A 1 101 ? -9.734 -1.677 18.207 1.00 90.56 101 TRP A O 1
ATOM 744 N N . PRO A 1 102 ? -8.691 -2.754 19.879 1.00 86.06 102 PRO A N 1
ATOM 745 C CA . PRO A 1 102 ? -9.897 -3.444 20.318 1.00 86.06 102 PRO A CA 1
ATOM 746 C C . PRO A 1 102 ? -10.889 -2.450 20.936 1.00 86.06 102 PRO A C 1
ATOM 748 O O . PRO A 1 102 ? -10.585 -1.782 21.925 1.00 86.06 102 PRO A O 1
ATOM 751 N N . VAL A 1 103 ? -12.091 -2.367 20.366 1.00 88.50 103 VAL A N 1
ATOM 752 C CA . VAL A 1 103 ? -13.201 -1.541 20.868 1.00 88.50 103 VAL A CA 1
ATOM 753 C C . VAL A 1 103 ? -14.434 -2.406 21.126 1.00 88.50 103 VAL A C 1
ATOM 755 O O . VAL A 1 103 ? -14.635 -3.429 20.480 1.00 88.50 103 VAL A O 1
ATOM 758 N N . ALA A 1 104 ? -15.272 -2.010 22.089 1.00 84.50 104 ALA A N 1
ATOM 759 C CA . ALA A 1 104 ? -16.404 -2.825 22.550 1.00 84.50 104 ALA A CA 1
ATOM 760 C C . ALA A 1 104 ? -17.496 -3.056 21.484 1.00 84.50 104 ALA A C 1
ATOM 762 O O . ALA A 1 104 ? -18.237 -4.035 21.566 1.00 84.50 104 ALA A O 1
ATOM 763 N N . ARG A 1 105 ? -17.626 -2.155 20.502 1.00 86.12 105 ARG A N 1
ATOM 764 C CA . ARG A 1 105 ? -18.514 -2.299 19.339 1.00 86.12 105 ARG A CA 1
ATOM 765 C C . ARG A 1 105 ? -17.863 -1.671 18.110 1.00 86.12 105 ARG A C 1
ATOM 767 O O . ARG A 1 105 ? -17.493 -0.502 18.155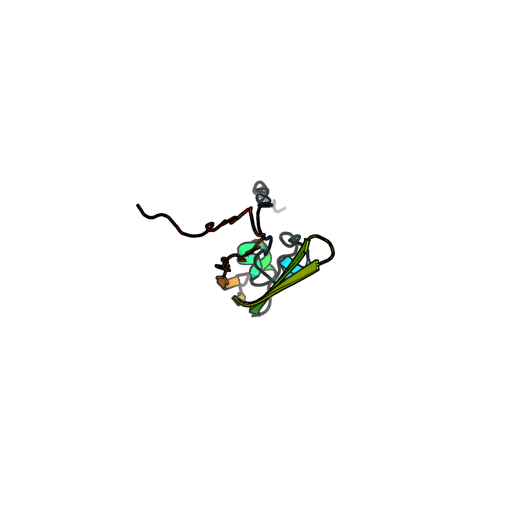 1.00 86.12 105 ARG A O 1
ATOM 774 N N . GLY A 1 106 ? -17.789 -2.431 17.020 1.00 85.94 106 GLY A N 1
ATOM 775 C CA . GLY A 1 106 ? -17.191 -1.996 15.755 1.00 85.94 106 GLY A CA 1
ATOM 776 C C . GLY A 1 106 ? -15.680 -2.227 15.686 1.00 85.94 106 GLY A C 1
ATOM 777 O O . GLY A 1 106 ? -15.134 -3.040 16.426 1.00 85.94 106 GLY A O 1
ATOM 778 N N . SER A 1 107 ? -15.019 -1.508 14.781 1.00 88.81 107 SER A N 1
ATOM 779 C CA . SER A 1 107 ? -13.576 -1.575 14.534 1.00 88.81 107 SER A CA 1
ATOM 780 C C . SER A 1 107 ? -12.974 -0.175 14.621 1.00 88.81 107 SER A C 1
ATOM 782 O O . SER A 1 107 ? -13.453 0.742 13.950 1.00 88.81 107 SER A O 1
ATOM 784 N N . PHE A 1 108 ? -11.912 -0.007 15.404 1.00 91.88 108 PHE A N 1
ATOM 785 C CA . PHE A 1 108 ? -11.095 1.203 15.376 1.00 91.88 108 PHE A CA 1
ATOM 786 C C . PHE A 1 108 ? -9.713 0.831 14.849 1.00 91.88 108 PHE A C 1
ATOM 788 O O . PHE A 1 108 ? -9.026 0.021 15.463 1.00 91.88 108 PHE A O 1
ATOM 795 N N . VAL A 1 109 ? -9.324 1.372 13.695 1.00 93.25 109 VAL A N 1
ATOM 796 C CA . VAL A 1 109 ? -8.067 1.026 13.021 1.00 93.25 109 VAL A CA 1
ATOM 797 C C . VAL A 1 109 ? -7.324 2.299 12.652 1.00 93.25 109 VAL A C 1
ATOM 799 O O . VAL A 1 109 ? -7.904 3.221 12.083 1.00 93.25 109 VAL A O 1
ATOM 802 N N . ILE A 1 110 ? -6.039 2.343 12.994 1.00 94.06 110 ILE A N 1
ATOM 803 C CA . ILE A 1 110 ? -5.128 3.433 12.653 1.00 94.06 110 ILE A CA 1
ATOM 804 C C . ILE A 1 110 ? -4.137 2.904 11.624 1.00 94.06 110 ILE A C 1
ATOM 806 O O . ILE A 1 110 ? -3.478 1.898 11.865 1.00 94.06 110 ILE A O 1
ATOM 810 N N . ALA A 1 111 ? -4.002 3.593 10.497 1.00 93.06 111 ALA A N 1
ATOM 811 C CA . ALA A 1 111 ? -3.029 3.266 9.464 1.00 93.06 111 ALA A CA 1
ATOM 812 C C . ALA A 1 111 ? -2.198 4.505 9.119 1.00 93.06 111 ALA A C 1
ATOM 814 O O . ALA A 1 111 ? -2.738 5.604 8.995 1.00 93.06 111 ALA A O 1
ATOM 81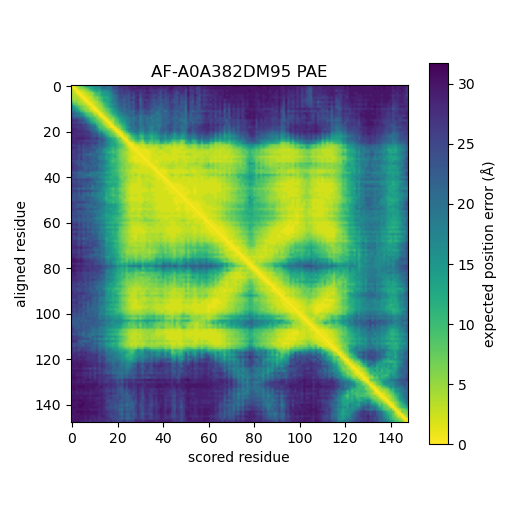5 N N . ALA A 1 112 ? -0.885 4.331 8.979 1.00 92.88 112 ALA A N 1
ATOM 816 C CA . ALA A 1 112 ? 0.041 5.403 8.626 1.00 92.88 112 ALA A CA 1
ATOM 817 C C . ALA A 1 112 ? 1.194 4.859 7.783 1.00 92.88 112 ALA A C 1
ATOM 819 O O . ALA A 1 112 ? 1.661 3.743 8.002 1.00 92.88 112 ALA A O 1
ATOM 820 N N . GLY A 1 113 ? 1.666 5.650 6.824 1.00 90.31 113 GLY A N 1
ATOM 821 C CA . GLY A 1 113 ? 2.781 5.258 5.975 1.00 90.31 113 GLY A CA 1
ATOM 822 C C . GLY A 1 113 ? 3.133 6.298 4.923 1.00 90.31 113 GLY A C 1
ATOM 823 O O . GLY A 1 113 ? 2.487 7.337 4.801 1.00 90.31 113 GLY A O 1
ATOM 824 N N . ILE A 1 114 ? 4.187 5.996 4.180 1.00 87.75 114 ILE A N 1
ATOM 825 C CA . ILE A 1 114 ? 4.776 6.818 3.132 1.00 87.75 114 ILE A CA 1
ATOM 826 C C . ILE A 1 114 ? 4.690 6.070 1.798 1.00 87.75 114 ILE A C 1
ATOM 828 O O . ILE A 1 114 ? 4.972 4.875 1.727 1.00 87.75 114 ILE A O 1
ATOM 832 N N . ASN A 1 115 ? 4.307 6.778 0.736 1.00 84.44 115 ASN A N 1
ATOM 833 C CA . ASN A 1 115 ? 4.253 6.255 -0.629 1.00 84.44 115 ASN A CA 1
ATOM 834 C C . ASN A 1 115 ? 4.988 7.220 -1.564 1.00 84.44 115 ASN A C 1
ATOM 836 O O . ASN A 1 115 ? 4.774 8.432 -1.494 1.00 84.44 115 ASN A O 1
ATOM 840 N N . ARG A 1 116 ? 5.849 6.693 -2.436 1.00 73.19 116 ARG A N 1
ATOM 841 C CA . ARG A 1 116 ? 6.594 7.466 -3.434 1.00 73.19 116 ARG A CA 1
ATOM 842 C C . ARG A 1 116 ? 5.830 7.438 -4.761 1.00 73.19 116 ARG A C 1
ATOM 844 O O . ARG A 1 116 ? 5.732 6.394 -5.387 1.00 73.19 116 ARG A O 1
ATOM 851 N N . VAL A 1 117 ? 5.271 8.584 -5.159 1.00 61.16 117 VAL A N 1
ATOM 852 C CA . VAL A 1 117 ? 4.360 8.727 -6.321 1.00 61.16 117 VAL A CA 1
ATOM 853 C C . VAL A 1 117 ? 5.068 9.244 -7.586 1.00 61.16 117 VAL A C 1
ATOM 855 O O . VAL A 1 117 ? 4.453 9.350 -8.640 1.00 61.16 117 VAL A O 1
ATOM 858 N N . SER A 1 118 ? 6.361 9.573 -7.529 1.00 59.88 118 SER A N 1
ATOM 859 C CA . SER A 1 118 ? 7.036 10.221 -8.661 1.00 59.88 118 SER A CA 1
ATOM 860 C C . SER A 1 118 ? 8.373 9.578 -9.000 1.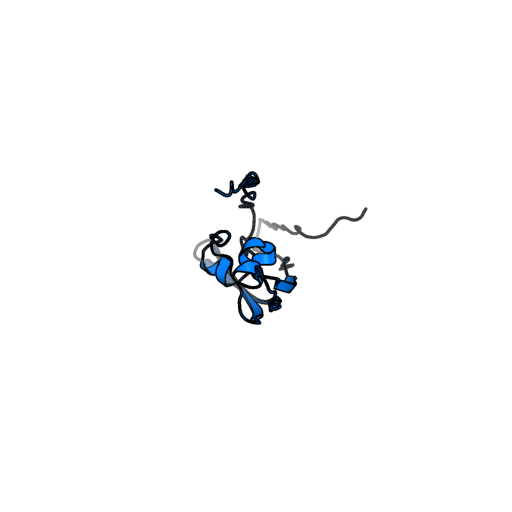00 59.88 118 SER A C 1
ATOM 862 O O . SER A 1 118 ? 9.302 9.580 -8.187 1.00 59.88 118 SER A O 1
ATOM 864 N N . ASP A 1 119 ? 8.461 9.107 -10.242 1.00 54.06 119 ASP A N 1
ATOM 865 C CA . ASP A 1 119 ? 9.695 8.707 -10.903 1.00 54.06 119 ASP A CA 1
ATOM 866 C C . ASP A 1 119 ? 10.200 9.873 -11.756 1.00 54.06 119 ASP A C 1
ATOM 868 O O . ASP A 1 119 ? 9.614 10.239 -12.770 1.00 54.06 119 ASP A O 1
ATOM 872 N N . LEU A 1 120 ? 11.292 10.491 -11.305 1.00 52.81 120 LEU A N 1
ATOM 873 C CA . LEU A 1 120 ? 12.071 11.483 -12.053 1.00 52.81 120 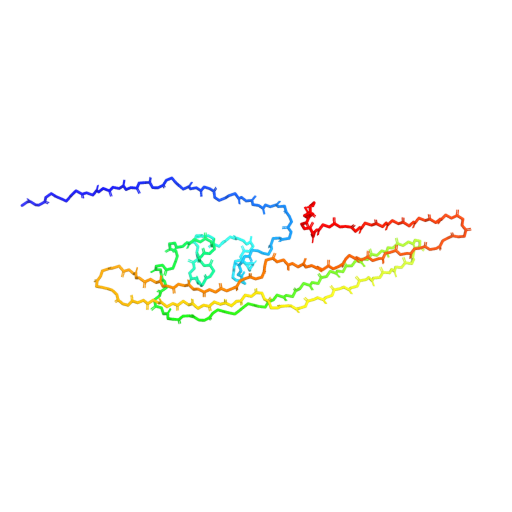LEU A CA 1
ATOM 874 C C . LEU A 1 120 ? 13.057 10.760 -12.988 1.00 52.81 120 LEU A C 1
ATOM 876 O O . LEU A 1 120 ? 14.252 11.057 -12.982 1.00 52.81 120 LEU A O 1
ATOM 880 N N . ASP A 1 121 ? 12.581 9.762 -13.736 1.00 53.47 121 ASP A N 1
ATOM 881 C CA . ASP A 1 121 ? 13.448 8.978 -14.612 1.00 53.47 121 ASP A CA 1
ATOM 882 C C . ASP A 1 121 ? 13.710 9.751 -15.912 1.00 53.47 121 ASP A C 1
ATOM 884 O O . ASP A 1 121 ? 12.822 10.113 -16.681 1.00 53.47 121 ASP A O 1
ATOM 888 N N . TRP A 1 122 ? 14.982 10.093 -16.088 1.00 52.09 122 TRP A N 1
ATOM 889 C CA . TRP A 1 122 ? 15.529 10.900 -17.167 1.00 52.09 122 TRP A CA 1
ATOM 890 C C . TRP A 1 122 ? 15.360 10.250 -18.559 1.00 52.09 122 TRP A C 1
ATOM 892 O O . TRP A 1 122 ? 15.516 9.044 -18.728 1.00 52.09 122 TRP A O 1
ATOM 902 N N . GLY A 1 123 ? 15.046 11.081 -19.562 1.00 51.72 123 GLY A N 1
ATOM 903 C CA . GLY A 1 123 ? 14.760 10.667 -20.942 1.00 51.72 123 GLY A CA 1
ATOM 904 C C . GLY A 1 123 ? 15.961 10.138 -21.738 1.00 51.72 123 GLY A C 1
ATOM 905 O O . GLY A 1 123 ? 17.102 10.559 -21.532 1.00 51.72 123 GLY A O 1
ATOM 906 N N . LEU A 1 124 ? 15.642 9.230 -22.664 1.00 50.06 124 LEU A N 1
ATOM 907 C CA . LEU A 1 124 ? 16.534 8.511 -23.575 1.00 50.06 124 LEU A CA 1
ATOM 908 C C . LEU A 1 124 ? 17.045 9.439 -24.695 1.00 50.06 124 LEU A C 1
ATOM 910 O O . LEU A 1 124 ? 16.265 10.164 -25.308 1.00 50.06 124 LEU A O 1
ATOM 914 N N . GLU A 1 125 ? 18.350 9.409 -24.961 1.00 49.53 125 GLU A N 1
ATOM 915 C CA . GLU A 1 125 ? 19.022 10.195 -26.004 1.00 49.53 125 GLU A CA 1
ATOM 916 C C . GLU A 1 125 ? 19.259 9.307 -27.235 1.00 49.53 125 GLU A C 1
ATOM 918 O O . GLU A 1 125 ? 19.895 8.261 -27.126 1.00 49.53 125 GLU A O 1
ATOM 923 N N . SER A 1 126 ? 18.726 9.697 -28.399 1.00 49.06 126 SER A N 1
ATOM 924 C CA . SER A 1 126 ? 18.955 9.007 -29.675 1.00 49.06 126 SER A CA 1
ATOM 925 C C . SER A 1 126 ? 19.679 9.952 -30.630 1.00 49.06 126 SER A C 1
ATOM 927 O O . SER A 1 126 ? 19.093 10.928 -31.090 1.00 49.06 126 SER A O 1
ATOM 929 N N . SER A 1 127 ? 20.946 9.658 -30.927 1.00 52.38 127 SER A N 1
ATOM 930 C CA . SER A 1 127 ? 21.773 10.394 -31.889 1.00 52.38 127 SER A CA 1
ATOM 931 C C . SER A 1 127 ? 22.082 9.499 -33.090 1.00 52.38 127 SER A C 1
ATOM 933 O O . SER A 1 127 ? 22.537 8.367 -32.919 1.00 52.38 127 SER A O 1
ATOM 935 N N . GLY A 1 128 ? 21.799 9.990 -34.298 1.00 51.09 128 GLY A N 1
ATOM 936 C CA . GLY A 1 128 ? 22.096 9.319 -35.564 1.00 51.09 128 GLY A CA 1
ATOM 937 C C . GLY A 1 128 ? 22.857 10.259 -36.497 1.00 51.09 128 GLY A C 1
ATOM 938 O O . GLY A 1 128 ? 22.515 11.434 -36.604 1.00 51.09 128 GLY A O 1
ATOM 939 N N . HIS A 1 129 ? 23.897 9.753 -37.162 1.00 44.78 129 HIS A N 1
ATOM 940 C CA . HIS A 1 129 ? 24.759 10.539 -38.046 1.00 44.78 129 HIS A CA 1
ATOM 941 C C . HIS A 1 129 ? 24.703 9.996 -39.480 1.00 44.78 129 HIS A C 1
ATOM 943 O O . HIS A 1 129 ? 25.052 8.841 -39.717 1.00 44.78 129 HIS A O 1
ATOM 949 N N . LEU A 1 130 ? 24.279 10.836 -40.429 1.00 51.53 130 LEU A N 1
ATOM 950 C CA . LEU A 1 130 ? 24.361 10.602 -41.874 1.00 51.53 130 LEU A CA 1
ATOM 951 C C . LEU A 1 130 ? 24.967 11.850 -42.533 1.00 51.53 130 LEU A C 1
ATOM 953 O O . LEU A 1 130 ? 24.618 12.971 -42.164 1.00 51.53 130 LEU A O 1
ATOM 957 N N . ASP A 1 131 ? 25.833 11.638 -43.526 1.00 61.00 131 ASP A N 1
ATOM 958 C CA . ASP A 1 131 ? 26.788 12.594 -44.128 1.00 61.00 131 ASP A CA 1
ATOM 959 C C . ASP A 1 131 ? 26.180 13.903 -44.702 1.00 61.00 131 ASP A C 1
ATOM 961 O O . ASP A 1 131 ? 26.905 14.798 -45.130 1.00 61.00 131 ASP A O 1
ATOM 965 N N . SER A 1 132 ? 24.848 14.058 -44.718 1.00 52.62 132 SER A N 1
ATOM 966 C CA . SER A 1 132 ? 24.180 15.276 -45.205 1.00 52.62 132 SER A CA 1
ATOM 967 C C . SER A 1 132 ? 22.859 15.661 -44.521 1.00 52.62 132 SER A C 1
ATOM 969 O O . SER A 1 132 ? 22.207 16.594 -44.987 1.00 52.62 132 SER A O 1
ATOM 971 N N . LEU A 1 133 ? 22.424 14.989 -43.450 1.00 48.56 133 LEU A N 1
ATOM 972 C CA . LEU A 1 133 ? 21.187 15.337 -42.731 1.00 48.56 133 LEU A CA 1
ATOM 973 C C . LEU A 1 133 ? 21.358 15.075 -41.232 1.00 48.56 133 LEU A C 1
ATOM 975 O O . LEU A 1 133 ? 21.395 13.934 -40.781 1.00 48.56 133 LEU A O 1
ATOM 979 N N . HIS A 1 134 ? 21.455 16.162 -40.469 1.00 46.84 134 HIS A N 1
ATOM 980 C CA . HIS A 1 134 ? 21.540 16.143 -39.013 1.00 46.84 134 HIS A CA 1
ATOM 981 C C . HIS A 1 134 ? 20.123 16.275 -38.441 1.00 46.84 134 HIS A C 1
ATOM 983 O O . HIS A 1 134 ? 19.584 17.380 -38.386 1.00 46.84 134 HIS A O 1
ATOM 989 N N . ILE A 1 135 ? 19.493 15.161 -38.063 1.00 50.84 135 ILE A N 1
ATOM 990 C CA . ILE A 1 135 ? 18.217 15.185 -37.334 1.00 50.84 135 ILE A CA 1
ATOM 991 C C . ILE A 1 135 ? 18.533 14.946 -35.864 1.00 50.84 135 ILE A C 1
ATOM 993 O O . ILE A 1 135 ? 18.825 13.828 -35.449 1.00 50.84 135 ILE A O 1
ATOM 997 N N . GLU A 1 136 ? 18.506 16.027 -35.094 1.00 48.66 136 GLU A N 1
ATOM 998 C CA . GLU A 1 136 ? 18.645 15.994 -33.645 1.00 48.66 136 GLU A CA 1
ATOM 999 C C . GLU A 1 136 ? 17.275 16.273 -33.038 1.00 48.66 136 GLU A C 1
ATOM 1001 O O . GLU A 1 136 ? 16.811 17.413 -33.050 1.00 48.66 136 GLU A O 1
ATOM 1006 N N . ASP A 1 137 ? 16.610 15.226 -32.553 1.00 48.78 137 ASP A N 1
ATOM 1007 C CA . ASP A 1 137 ? 15.299 15.359 -31.928 1.00 48.78 137 ASP A CA 1
ATOM 1008 C C . ASP A 1 137 ? 15.456 15.281 -30.409 1.00 48.78 137 ASP A C 1
ATOM 1010 O O . ASP A 1 137 ? 15.837 14.255 -29.840 1.00 48.78 137 ASP A O 1
ATOM 1014 N N . ARG A 1 138 ? 15.252 16.421 -29.744 1.00 45.81 138 ARG A N 1
ATOM 1015 C CA . ARG A 1 138 ? 15.554 16.608 -28.322 1.00 45.81 138 ARG A CA 1
ATOM 1016 C C . ARG A 1 138 ? 14.268 16.883 -27.558 1.00 45.81 138 ARG A C 1
ATOM 1018 O O . ARG A 1 138 ? 13.900 18.035 -27.346 1.00 45.81 138 ARG A O 1
ATOM 1025 N N . PHE A 1 139 ? 13.618 15.832 -27.069 1.00 47.62 139 PHE A N 1
ATOM 1026 C CA . PHE A 1 139 ? 12.468 15.981 -26.177 1.00 47.62 139 PHE A CA 1
ATOM 1027 C C . PHE A 1 139 ? 12.880 15.776 -24.717 1.00 47.62 139 PHE A C 1
ATOM 1029 O O . PHE A 1 139 ? 13.183 14.670 -24.273 1.00 47.62 139 PHE A O 1
ATOM 1036 N N . ARG A 1 140 ? 12.898 16.876 -23.954 1.00 47.84 140 ARG A N 1
ATOM 1037 C CA . ARG A 1 140 ? 13.065 16.884 -22.493 1.00 47.84 140 ARG A CA 1
ATOM 1038 C C . ARG A 1 140 ? 12.168 17.954 -21.877 1.00 47.84 140 ARG A C 1
ATOM 1040 O O . ARG A 1 140 ? 12.504 19.129 -21.995 1.00 47.84 140 ARG A O 1
ATOM 1047 N N . HIS A 1 141 ? 11.102 17.535 -21.192 1.00 45.12 141 HIS A N 1
ATOM 1048 C CA . HIS A 1 141 ? 10.664 17.996 -19.860 1.00 45.12 141 HIS A CA 1
ATOM 1049 C C . HIS A 1 141 ? 9.195 17.630 -19.625 1.00 45.12 141 HIS A C 1
ATOM 1051 O O . HIS A 1 141 ? 8.322 18.282 -20.178 1.00 45.12 141 HIS A O 1
ATOM 1057 N N . GLU A 1 142 ? 8.925 16.713 -18.699 1.00 54.44 142 GLU A N 1
ATOM 1058 C CA . GLU A 1 142 ? 7.690 16.751 -17.910 1.00 54.44 142 GLU A CA 1
ATOM 1059 C C . GLU A 1 142 ? 8.060 16.408 -16.465 1.00 54.44 142 GLU A C 1
ATOM 1061 O O . GLU A 1 142 ? 8.418 15.274 -16.163 1.00 54.44 142 GLU A O 1
ATOM 1066 N N . GLY A 1 143 ? 8.073 17.408 -15.576 1.00 51.47 143 GLY A N 1
ATOM 1067 C CA . GLY A 1 143 ? 8.275 17.162 -14.143 1.00 51.47 143 GLY A CA 1
ATOM 1068 C C . GLY A 1 143 ? 9.160 18.153 -13.391 1.00 51.47 143 GLY A C 1
ATOM 1069 O O . GLY A 1 143 ? 9.998 17.740 -12.595 1.00 51.47 143 GLY A O 1
ATOM 1070 N N . LYS A 1 144 ? 8.976 19.465 -13.580 1.00 38.88 144 LYS A N 1
ATOM 1071 C CA . LYS A 1 144 ? 9.376 20.447 -12.561 1.00 38.88 144 LYS A CA 1
ATOM 1072 C C . LYS A 1 144 ? 8.298 21.518 -12.430 1.00 38.88 144 LYS A C 1
ATOM 1074 O O . LYS A 1 144 ? 7.905 22.118 -13.422 1.00 38.88 144 LYS A O 1
ATOM 1079 N N . LEU A 1 145 ? 7.836 21.739 -11.197 1.00 45.38 145 LEU A N 1
ATOM 1080 C CA . LEU A 1 145 ? 7.062 22.915 -10.804 1.00 45.38 145 LEU A CA 1
ATOM 1081 C C . LEU A 1 145 ? 7.847 24.168 -11.204 1.00 45.38 145 LEU A C 1
ATOM 1083 O O . LEU A 1 145 ? 8.896 24.470 -10.631 1.00 45.38 145 LEU A O 1
ATOM 1087 N N . THR A 1 146 ? 7.336 24.883 -12.199 1.00 37.03 146 THR A N 1
ATOM 1088 C CA . THR A 1 146 ? 7.754 26.244 -12.512 1.00 37.03 146 THR A CA 1
ATOM 1089 C C . THR A 1 146 ? 7.237 27.146 -11.395 1.00 37.03 146 THR A C 1
ATOM 1091 O O . THR A 1 146 ? 6.107 27.622 -11.442 1.00 37.03 146 THR A O 1
ATOM 1094 N N . THR A 1 147 ? 8.036 27.354 -10.350 1.00 41.84 147 THR A N 1
ATOM 1095 C CA . THR A 1 147 ? 7.879 28.549 -9.516 1.00 41.84 147 THR A CA 1
ATOM 1096 C C . THR A 1 147 ? 8.495 29.701 -10.299 1.00 41.84 147 THR A C 1
ATOM 1098 O O . THR A 1 147 ? 9.706 29.717 -10.519 1.00 41.84 147 THR A O 1
ATOM 1101 N N . THR A 1 148 ? 7.622 30.578 -10.799 1.00 44.88 148 THR A N 1
ATOM 1102 C CA . THR A 1 148 ? 7.957 31.934 -11.255 1.00 44.88 148 THR A CA 1
ATOM 1103 C C . THR A 1 148 ? 8.600 32.733 -10.130 1.00 44.88 148 THR A C 1
ATOM 1105 O O . THR A 1 148 ? 8.171 32.546 -8.968 1.00 44.88 148 THR A O 1
#

Nearest PDB structures (foldseek):
  7q9y-assembly1_A  TM=3.609E-01  e=1.588E+00  Clostridium perfringens CPE
  6rhv-assembly1_G  TM=4.046E-01  e=3.847E+00  Staphylococcus aureus
  7rag-assembly1_A-2  TM=3.999E-01  e=6.938E+00  Clostridioides difficile

pLDDT: mean 70.7, std 19.88, range [35.59, 95.69]

Sequence (148 aa):
MAVTLTILIAVPASTQEERAVGNFAGVGVRSMAMGGAFVGVADDFTAVFWNPAGLAQIQQREIYVGLNRNGFENQSSMD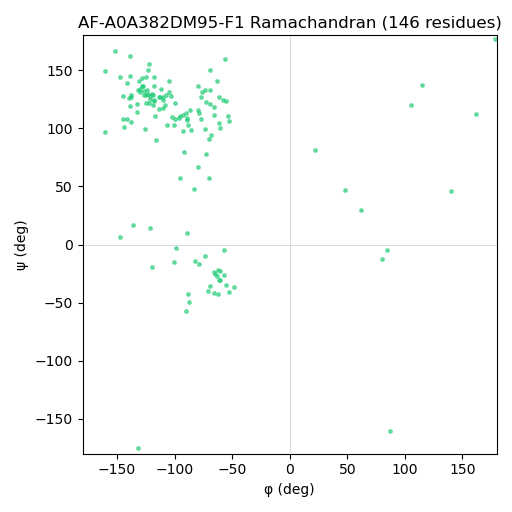GASATANVNNTHFGSLGAVFPWPVARGSFVIAAGINRVSDLDWGLESSGHLDSLHIEDRFRHEGKLTTT

Mean predicted aligned error: 14.65 Å